Protein AF-A0A0C2F0W9-F1 (afdb_monomer_lite)

Structure (mmCIF, N/CA/C/O backbone):
data_AF-A0A0C2F0W9-F1
#
_entry.id   AF-A0A0C2F0W9-F1
#
loop_
_atom_site.group_PDB
_atom_site.id
_atom_site.type_symbol
_atom_site.label_atom_id
_atom_site.label_alt_id
_atom_site.label_comp_id
_atom_site.label_asym_id
_atom_site.label_entity_id
_atom_site.label_seq_id
_atom_site.pdbx_PDB_ins_code
_atom_site.Cartn_x
_atom_site.Cartn_y
_atom_site.Cartn_z
_atom_site.occupancy
_atom_site.B_iso_or_equiv
_atom_site.auth_seq_id
_atom_site.auth_comp_id
_atom_site.auth_asym_id
_atom_site.auth_atom_id
_atom_site.pdbx_PDB_model_num
ATOM 1 N N . MET A 1 1 ? 6.470 -41.677 75.894 1.00 44.50 1 MET A N 1
ATOM 2 C CA . MET A 1 1 ? 6.035 -40.643 76.858 1.00 44.50 1 MET A CA 1
ATOM 3 C C . MET A 1 1 ? 4.617 -40.231 76.493 1.00 44.50 1 MET A C 1
ATOM 5 O O . MET A 1 1 ? 4.407 -39.836 75.359 1.00 44.50 1 MET A O 1
ATOM 9 N N . ALA A 1 2 ? 3.656 -40.366 77.403 1.00 51.12 2 ALA A N 1
ATOM 10 C CA . ALA A 1 2 ? 2.377 -39.643 77.343 1.00 51.12 2 ALA A CA 1
ATOM 11 C C . ALA A 1 2 ? 2.416 -38.577 78.458 1.00 51.12 2 ALA A C 1
ATOM 13 O O . ALA A 1 2 ? 3.156 -38.807 79.424 1.00 51.12 2 ALA A O 1
ATOM 14 N N . PRO A 1 3 ? 1.678 -37.444 78.378 1.00 52.84 3 PRO A N 1
ATOM 15 C CA . PRO A 1 3 ? 0.259 -37.491 78.775 1.00 52.84 3 PRO A CA 1
ATOM 16 C C . PRO A 1 3 ? -0.714 -36.406 78.206 1.00 52.84 3 PRO A C 1
ATOM 18 O O . PRO A 1 3 ? -0.289 -35.373 77.705 1.00 52.84 3 PRO A O 1
ATOM 21 N N . LYS A 1 4 ? -2.021 -36.658 78.451 1.00 46.69 4 LYS A N 1
ATOM 22 C CA . LYS A 1 4 ? -3.175 -35.751 78.758 1.00 46.69 4 LYS A CA 1
ATOM 23 C C . LYS A 1 4 ? -3.856 -34.937 77.627 1.00 46.69 4 LYS A C 1
ATOM 25 O O . LYS A 1 4 ? -3.213 -34.090 77.030 1.00 46.69 4 LYS A O 1
ATOM 30 N N . VAL A 1 5 ? -5.098 -35.235 77.173 1.00 49.56 5 VAL A N 1
ATOM 31 C CA . VAL A 1 5 ? -6.479 -34.964 77.730 1.00 49.56 5 VAL A CA 1
ATOM 32 C C . VAL A 1 5 ? -6.631 -33.556 78.349 1.00 49.56 5 VAL A C 1
ATOM 34 O O . VAL A 1 5 ? -5.771 -33.178 79.129 1.00 49.56 5 VAL A O 1
ATOM 37 N N . ASP A 1 6 ? -7.582 -32.677 77.981 1.00 41.97 6 ASP A N 1
ATOM 38 C CA . ASP A 1 6 ? -9.053 -32.719 78.173 1.00 41.97 6 ASP A CA 1
ATOM 39 C C . ASP A 1 6 ? -9.772 -31.658 77.289 1.00 41.97 6 ASP A C 1
ATOM 41 O O . ASP A 1 6 ? -9.233 -30.584 77.044 1.00 41.97 6 ASP A O 1
ATOM 45 N N . ARG A 1 7 ? -10.898 -31.956 76.616 1.00 40.62 7 ARG A N 1
ATOM 46 C CA . ARG A 1 7 ? -12.311 -31.759 77.043 1.00 40.62 7 ARG A CA 1
ATOM 47 C C . ARG A 1 7 ? -12.642 -30.382 77.639 1.00 40.62 7 ARG A C 1
ATOM 49 O O . ARG A 1 7 ? -12.316 -30.146 78.785 1.00 40.62 7 ARG A O 1
ATOM 56 N N . PHE A 1 8 ? -13.480 -29.600 76.947 1.00 40.78 8 PHE A N 1
ATOM 57 C CA . PHE A 1 8 ? -14.699 -28.999 77.520 1.00 40.78 8 PHE A CA 1
ATOM 58 C C . PHE A 1 8 ? -15.683 -28.628 76.399 1.00 40.78 8 PHE A C 1
ATOM 60 O O . PHE A 1 8 ? -15.322 -27.990 75.415 1.00 40.78 8 PHE A O 1
ATOM 67 N N . GLY A 1 9 ? -16.929 -29.077 76.543 1.00 34.00 9 GLY A N 1
ATOM 68 C CA . GLY A 1 9 ? -18.063 -28.664 75.720 1.00 34.00 9 GLY A CA 1
ATOM 69 C C . GLY A 1 9 ? -19.087 -27.864 76.528 1.00 34.00 9 GLY A C 1
ATOM 70 O O . GLY A 1 9 ? -18.878 -27.631 77.717 1.00 34.00 9 GLY A O 1
ATOM 71 N N . ARG A 1 10 ? -20.236 -27.609 75.872 1.00 39.38 10 ARG A N 1
ATOM 72 C CA . ARG A 1 10 ? -21.518 -27.045 76.374 1.00 39.38 10 ARG A CA 1
ATOM 73 C C . ARG A 1 10 ? -21.548 -25.511 76.524 1.00 39.38 10 ARG A C 1
ATOM 75 O O . ARG A 1 10 ? -20.561 -24.933 76.932 1.00 39.38 10 ARG A O 1
ATOM 82 N N . THR A 1 11 ? -22.624 -24.753 76.274 1.00 37.91 11 THR A N 1
ATOM 83 C CA . THR A 1 11 ? -23.982 -24.928 75.704 1.00 37.91 11 THR A CA 1
ATOM 84 C C . THR A 1 11 ? -24.623 -23.528 75.586 1.00 37.91 11 THR A C 1
ATOM 86 O O . THR A 1 11 ? -24.396 -22.694 76.450 1.00 37.91 11 THR A O 1
ATOM 89 N N . ARG A 1 12 ? -25.464 -23.337 74.556 1.00 38.31 12 ARG A N 1
ATOM 90 C CA . ARG A 1 12 ? -26.741 -22.576 74.460 1.00 38.31 12 ARG A CA 1
ATOM 91 C C . ARG A 1 12 ? -27.057 -21.367 75.387 1.00 38.31 12 ARG A C 1
ATOM 93 O O . ARG A 1 12 ? -27.186 -21.536 76.590 1.00 38.31 12 ARG A O 1
ATOM 100 N N . ALA A 1 13 ? -27.485 -20.272 74.731 1.00 35.06 13 ALA A N 1
ATOM 101 C CA . ALA A 1 13 ? -28.831 -19.639 74.776 1.00 35.06 13 ALA A CA 1
ATOM 102 C C . ALA A 1 13 ? -28.918 -18.127 75.112 1.00 35.06 13 ALA A C 1
ATOM 104 O O . ALA A 1 13 ? -28.573 -17.691 76.200 1.00 35.06 13 ALA A O 1
ATOM 105 N N . ALA A 1 14 ? -29.537 -17.414 74.157 1.00 38.88 14 ALA A N 1
ATOM 106 C CA . ALA A 1 14 ? -30.534 -16.337 74.260 1.00 38.88 14 ALA A CA 1
ATOM 107 C C . ALA A 1 14 ? -30.249 -15.044 75.055 1.00 38.88 14 ALA A C 1
ATOM 109 O O . ALA A 1 14 ? -30.239 -15.040 76.282 1.00 38.88 14 ALA A O 1
ATOM 110 N N . LYS A 1 15 ? -30.314 -13.902 74.346 1.00 38.09 15 LYS A N 1
ATOM 111 C CA . LYS A 1 15 ? -31.131 -12.756 74.784 1.00 38.09 15 LYS A CA 1
ATOM 112 C C . LYS A 1 15 ? -31.553 -11.880 73.599 1.00 38.09 15 LYS A C 1
ATOM 114 O O . LYS A 1 15 ? -30.717 -11.365 72.867 1.00 38.09 15 LYS A O 1
ATOM 119 N N . ALA A 1 16 ? -32.865 -11.753 73.421 1.00 35.94 16 ALA A N 1
ATOM 120 C CA . ALA A 1 16 ? -33.516 -10.819 72.515 1.00 35.94 16 ALA A CA 1
ATOM 121 C C . ALA A 1 16 ? -33.537 -9.414 73.128 1.00 35.94 16 ALA A C 1
ATOM 123 O O . ALA A 1 16 ? -33.802 -9.305 74.325 1.00 35.94 16 ALA A O 1
ATOM 124 N N . ILE A 1 17 ? -33.361 -8.365 72.316 1.00 40.00 17 ILE A N 1
ATOM 125 C CA . ILE A 1 17 ? -33.949 -7.044 72.576 1.00 40.00 17 ILE A CA 1
ATOM 126 C C . ILE A 1 17 ? -34.478 -6.484 71.254 1.00 40.00 17 ILE A C 1
ATOM 128 O O . ILE A 1 17 ? -33.740 -6.220 70.310 1.00 40.00 17 ILE A O 1
ATOM 132 N N . SER A 1 18 ? -35.800 -6.374 71.236 1.00 36.91 18 SER A N 1
ATOM 133 C CA . SER A 1 18 ? -36.646 -5.680 70.279 1.00 36.91 18 SER A CA 1
ATOM 134 C C . SER A 1 18 ? -36.702 -4.198 70.644 1.00 36.91 18 SER A C 1
ATOM 136 O O . SER A 1 18 ? -36.903 -3.877 71.813 1.00 36.91 18 SER A O 1
ATOM 138 N N . SER A 1 19 ? -36.662 -3.317 69.647 1.00 38.97 19 SER A N 1
ATOM 139 C CA . SER A 1 19 ? -37.308 -2.004 69.741 1.00 38.97 19 SER A CA 1
ATOM 140 C C . SER A 1 19 ? -37.656 -1.492 68.342 1.00 38.97 19 SER A C 1
ATOM 142 O O . SER A 1 19 ? -36.866 -0.815 67.689 1.00 38.97 19 SER A O 1
ATOM 144 N N . ASN A 1 20 ? -38.861 -1.852 67.895 1.00 34.75 20 ASN A N 1
ATOM 145 C CA . ASN A 1 20 ? -39.609 -1.133 66.866 1.00 34.75 20 ASN A CA 1
ATOM 146 C C . ASN A 1 20 ? -39.963 0.265 67.395 1.00 34.75 20 ASN A C 1
ATOM 148 O O . ASN A 1 20 ? -40.586 0.369 68.451 1.00 34.75 20 ASN A O 1
ATOM 152 N N . HIS A 1 21 ? -39.649 1.314 66.636 1.00 37.84 21 HIS A N 1
ATOM 153 C CA . HIS A 1 21 ? -40.266 2.632 66.790 1.00 37.84 21 HIS A CA 1
ATOM 154 C C . HIS A 1 21 ? -40.788 3.090 65.424 1.00 37.84 21 HIS A C 1
ATOM 156 O O . HIS A 1 21 ? -40.020 3.270 64.482 1.00 37.84 21 HIS A O 1
ATOM 162 N N . GLN A 1 22 ? -42.111 3.228 65.326 1.00 39.91 22 GLN A N 1
ATOM 163 C CA . GLN A 1 22 ? -42.804 3.914 64.238 1.00 39.91 22 GLN A CA 1
ATOM 164 C C . GLN A 1 22 ? -43.037 5.389 64.595 1.00 39.91 22 GLN A C 1
ATOM 166 O O . GLN A 1 22 ? -43.364 5.704 65.740 1.00 39.91 22 GLN A O 1
ATOM 171 N N . GLY A 1 23 ? -42.980 6.226 63.554 1.00 30.52 23 GLY A N 1
ATOM 172 C CA . GLY A 1 23 ? -43.551 7.575 63.442 1.00 30.52 23 GLY A CA 1
ATOM 173 C C . GLY A 1 23 ? -42.516 8.701 63.551 1.00 30.52 23 GLY A C 1
ATOM 174 O O . GLY A 1 23 ? -41.629 8.616 64.385 1.00 30.52 23 GLY A O 1
ATOM 175 N N . ILE A 1 24 ? -42.537 9.793 62.783 1.00 35.97 24 ILE A N 1
ATOM 176 C CA . ILE A 1 24 ? -43.450 10.361 61.776 1.00 35.97 24 ILE A CA 1
ATOM 177 C C . ILE A 1 24 ? -42.669 11.520 61.088 1.00 35.97 24 ILE A C 1
ATOM 179 O O . ILE A 1 24 ? -41.771 12.091 61.700 1.00 35.97 24 ILE A O 1
ATOM 183 N N . SER A 1 25 ? -43.084 11.856 59.858 1.00 40.69 25 SER A N 1
ATOM 184 C CA . SER A 1 25 ? -42.967 13.135 59.113 1.00 40.69 25 SER A CA 1
ATOM 185 C C . SER A 1 25 ? -41.632 13.647 58.547 1.00 40.69 25 SER A C 1
ATOM 187 O O . SER A 1 25 ? -40.645 13.815 59.251 1.00 40.69 25 SER A O 1
ATOM 189 N N . ASP A 1 26 ? -41.771 14.065 57.282 1.00 35.50 26 ASP A N 1
ATOM 190 C CA . ASP A 1 26 ? -41.067 15.127 56.559 1.00 35.50 26 ASP A CA 1
ATOM 191 C C . ASP A 1 26 ? -39.659 14.857 56.022 1.00 35.50 26 ASP A C 1
ATOM 193 O O . ASP A 1 26 ? -38.652 14.939 56.716 1.00 35.50 26 ASP A O 1
ATOM 197 N N . LEU A 1 27 ? -39.594 14.631 54.704 1.00 36.41 27 LEU A N 1
ATOM 198 C CA . LEU A 1 27 ? -39.230 15.657 53.712 1.00 36.41 27 LEU A CA 1
ATOM 199 C C . LEU A 1 27 ? -39.187 14.997 52.321 1.00 36.41 27 LEU A C 1
ATOM 201 O O . LEU A 1 27 ? -38.518 13.984 52.124 1.00 36.41 27 LEU A O 1
ATOM 205 N N . ALA A 1 28 ? -39.886 15.568 51.338 1.00 39.84 28 ALA A N 1
ATOM 206 C CA . ALA A 1 28 ? -39.605 15.259 49.935 1.00 39.84 28 ALA A CA 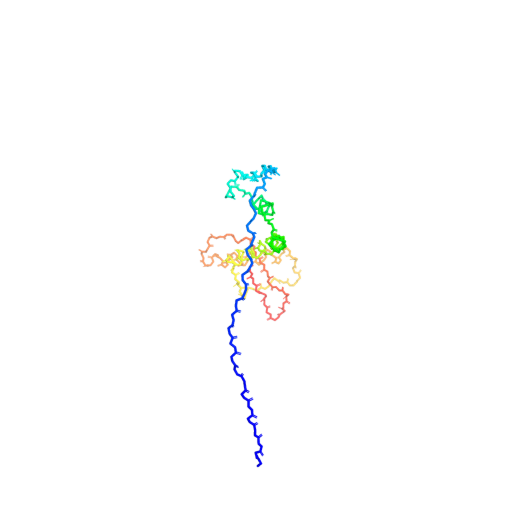1
ATOM 207 C C . ALA A 1 28 ? -38.160 15.686 49.603 1.00 39.84 28 ALA A C 1
ATOM 209 O O . ALA A 1 28 ? -37.654 16.653 50.178 1.00 39.84 28 ALA A O 1
ATOM 210 N N . PRO A 1 29 ? -37.514 15.036 48.627 1.00 40.88 29 PRO A N 1
ATOM 211 C CA . PRO A 1 29 ? -37.508 15.708 47.336 1.00 40.88 29 PRO A CA 1
ATOM 212 C C . PRO A 1 29 ? -37.735 14.771 46.150 1.00 40.88 29 PRO A C 1
ATOM 214 O O . PRO A 1 29 ? -37.256 13.642 46.078 1.00 40.88 29 PRO A O 1
ATOM 217 N N . ILE A 1 30 ? -38.431 15.341 45.174 1.00 50.53 30 ILE A N 1
ATOM 218 C CA . ILE A 1 30 ? -38.372 15.000 43.760 1.00 50.53 30 ILE A CA 1
ATOM 219 C C . ILE A 1 30 ? -36.910 14.766 43.361 1.00 50.53 30 ILE A C 1
ATOM 221 O O . ILE A 1 30 ? -36.113 15.700 43.354 1.00 50.53 30 ILE A O 1
ATOM 225 N N . GLN A 1 31 ? -36.583 13.537 42.976 1.00 44.84 31 GLN A N 1
ATOM 226 C CA . GLN A 1 31 ? -35.565 13.264 41.968 1.00 44.84 31 GLN A CA 1
ATOM 227 C C . GLN A 1 31 ? -36.137 12.216 41.014 1.00 44.84 31 GLN A C 1
ATOM 229 O O . GLN A 1 31 ? -35.679 11.078 40.942 1.00 44.84 31 GLN A O 1
ATOM 234 N N . GLU A 1 32 ? -37.131 12.636 40.227 1.00 41.31 32 GLU A N 1
ATOM 235 C CA . GLU A 1 32 ? -37.144 12.233 38.822 1.00 41.31 32 GLU A CA 1
ATOM 236 C C . GLU A 1 32 ? -35.848 12.780 38.219 1.00 41.31 32 GLU A C 1
ATOM 238 O O . GLU A 1 32 ? -35.775 13.893 37.701 1.00 41.31 32 GLU A O 1
ATOM 243 N N . ALA A 1 33 ? -34.769 12.021 38.411 1.00 43.56 33 ALA A N 1
ATOM 244 C CA . ALA A 1 33 ? -33.540 12.229 37.687 1.00 43.56 33 ALA A CA 1
ATOM 245 C C . ALA A 1 33 ? -33.903 12.065 36.215 1.00 43.56 33 ALA A C 1
ATOM 247 O O . ALA A 1 33 ? -34.317 10.989 35.785 1.00 43.56 33 ALA A O 1
ATOM 248 N N . ILE A 1 34 ? -33.821 13.192 35.518 1.00 49.69 34 ILE A N 1
ATOM 249 C CA . ILE A 1 34 ? -33.972 13.403 34.086 1.00 49.69 34 ILE A CA 1
ATOM 250 C C . ILE A 1 34 ? -33.544 12.136 33.341 1.00 49.69 34 ILE A C 1
ATOM 252 O O . ILE A 1 34 ? -32.362 11.899 33.100 1.00 49.69 34 ILE A O 1
ATOM 256 N N . THR A 1 35 ? -34.518 11.307 32.971 1.00 50.72 35 THR A N 1
ATOM 257 C CA . THR A 1 35 ? -34.324 10.384 31.863 1.00 50.72 35 THR A CA 1
ATOM 258 C C . THR A 1 35 ? -34.378 11.284 30.648 1.00 50.72 35 THR A C 1
ATOM 260 O O . THR A 1 35 ? -35.449 11.668 30.181 1.00 50.72 35 THR A O 1
ATOM 263 N N . SER A 1 36 ? -33.214 11.755 30.193 1.00 58.66 36 SER A N 1
ATOM 264 C CA . SER A 1 36 ? -33.173 12.401 28.893 1.00 58.66 36 SER A CA 1
ATOM 265 C C . SER A 1 36 ? -33.742 11.365 27.923 1.00 58.66 36 SER A C 1
ATOM 267 O O . SER A 1 36 ? -33.248 10.242 27.823 1.00 58.66 36 SER A O 1
ATOM 269 N N . ASN A 1 37 ? -34.879 11.697 27.311 1.00 58.38 37 ASN A N 1
ATOM 270 C CA . ASN A 1 37 ? -35.644 10.847 26.397 1.00 58.38 37 ASN A CA 1
ATOM 271 C C . ASN A 1 37 ? -34.908 10.721 25.047 1.00 58.38 37 ASN A C 1
ATOM 273 O O . ASN A 1 37 ? -35.482 10.843 23.966 1.00 58.38 37 ASN A O 1
ATOM 277 N N . THR A 1 38 ? -33.588 10.590 25.128 1.00 66.25 38 THR A N 1
ATOM 278 C CA . THR A 1 38 ? -32.648 10.621 24.030 1.00 66.25 38 THR A CA 1
ATOM 279 C C . THR A 1 38 ? -32.316 9.180 23.733 1.00 66.25 38 THR A C 1
ATOM 281 O O . THR A 1 38 ? -31.606 8.526 24.489 1.00 66.25 38 THR A O 1
ATOM 284 N N . ASP A 1 39 ? -32.890 8.675 22.649 1.00 80.31 39 ASP A N 1
ATOM 285 C CA . ASP A 1 39 ? -32.588 7.349 22.133 1.00 80.31 39 ASP A CA 1
ATOM 286 C C . ASP A 1 39 ? -31.066 7.226 21.913 1.00 80.31 39 ASP A C 1
ATOM 288 O O . ASP A 1 39 ? -30.526 7.892 21.018 1.00 80.31 39 ASP A O 1
ATOM 292 N N . PRO A 1 40 ? -30.355 6.410 22.714 1.00 72.06 40 PRO A N 1
ATOM 293 C CA . PRO A 1 40 ? -28.897 6.358 22.693 1.00 72.06 40 PRO A CA 1
ATOM 294 C C . PRO A 1 40 ? -28.356 5.844 21.353 1.00 72.06 40 PRO A C 1
ATOM 296 O O . PRO A 1 40 ? -27.202 6.099 21.022 1.00 72.06 40 PRO A O 1
ATOM 299 N N . SER A 1 41 ? -29.192 5.180 20.544 1.00 78.50 41 SER A N 1
ATOM 300 C CA . SER A 1 41 ? -28.823 4.706 19.206 1.00 78.50 41 SER A CA 1
ATOM 301 C C . SER A 1 41 ? -28.687 5.824 18.163 1.00 78.50 41 SER A C 1
ATOM 303 O O . SER A 1 41 ? -28.075 5.614 17.117 1.00 78.50 41 SER A O 1
ATOM 305 N N . LYS A 1 42 ? -29.231 7.018 18.436 1.00 84.94 42 LYS A N 1
ATOM 306 C CA . LYS A 1 42 ? -29.209 8.174 17.522 1.00 84.94 42 LYS A CA 1
ATOM 307 C C . LYS A 1 42 ? -28.111 9.187 17.846 1.00 84.94 42 LYS A C 1
ATOM 309 O O . LYS A 1 42 ? -27.930 10.148 17.098 1.00 84.94 42 LYS A O 1
ATOM 314 N N . LEU A 1 43 ? -27.402 9.004 18.958 1.00 79.44 43 LEU A N 1
ATOM 315 C CA . LEU A 1 43 ? -26.319 9.888 19.371 1.00 79.44 43 LEU A CA 1
ATOM 316 C C . LEU A 1 43 ? -25.056 9.622 18.542 1.00 79.44 43 LEU A C 1
ATOM 318 O O . LEU A 1 43 ? -24.755 8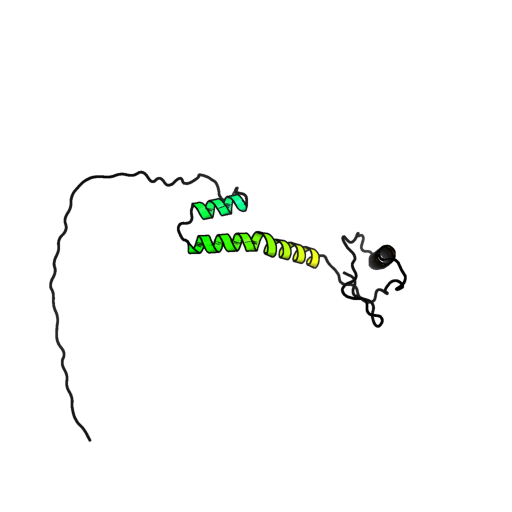.487 18.174 1.00 79.44 43 LEU A O 1
ATOM 322 N N . SER A 1 44 ? -24.283 10.675 18.271 1.00 79.62 44 SER A N 1
ATOM 323 C CA . SER A 1 44 ? -22.917 10.513 17.763 1.00 79.62 44 SER A CA 1
ATOM 324 C C . SER A 1 44 ? -22.058 9.760 18.787 1.00 79.62 44 SER A C 1
ATOM 326 O O . SER A 1 44 ? -22.388 9.728 19.969 1.00 79.62 44 SER A O 1
ATOM 328 N N . VAL A 1 45 ? -20.909 9.214 18.372 1.00 78.75 45 VAL A N 1
ATOM 329 C CA . VAL A 1 45 ? -19.977 8.531 19.295 1.00 78.75 45 VAL A CA 1
ATOM 330 C C . VAL A 1 45 ? -19.605 9.424 20.489 1.00 78.75 45 VAL A C 1
ATOM 332 O O . VAL A 1 45 ? -19.578 8.955 21.622 1.00 78.75 45 VAL A O 1
ATOM 335 N N . SER A 1 46 ? -19.386 10.723 20.257 1.00 75.62 46 SER A N 1
ATOM 336 C CA . SER A 1 46 ? -19.119 11.704 21.318 1.00 75.62 46 SER A CA 1
ATOM 337 C C . SER A 1 46 ? -20.344 11.999 22.185 1.00 75.62 46 SER A C 1
ATOM 339 O O . SER A 1 46 ? -20.218 12.110 23.401 1.00 75.62 46 SER A O 1
ATOM 341 N N . GLY A 1 47 ? -21.530 12.093 21.579 1.00 78.7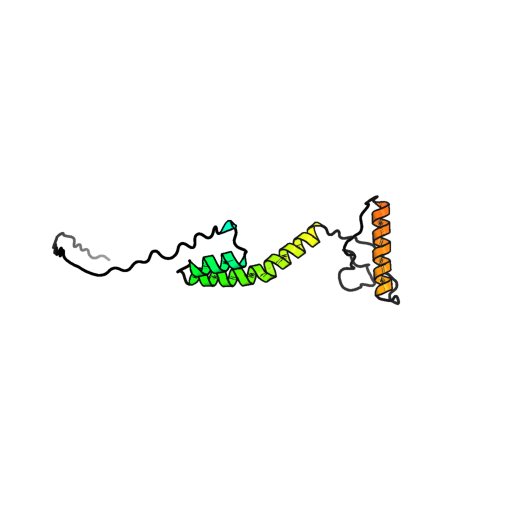5 47 GLY A N 1
ATOM 342 C CA . GLY A 1 47 ? -22.784 12.288 22.302 1.00 78.75 47 GLY A CA 1
ATOM 343 C C . GLY A 1 47 ? -23.120 11.102 23.204 1.00 78.75 47 GLY A C 1
ATOM 344 O O . GLY A 1 47 ? -23.523 11.300 24.343 1.00 78.75 47 GLY A O 1
ATOM 345 N N . LEU A 1 48 ? -22.883 9.877 22.728 1.00 85.19 48 LEU A N 1
ATOM 346 C CA . LEU A 1 48 ? -23.064 8.656 23.507 1.00 85.19 48 LEU A CA 1
ATOM 347 C C . LEU A 1 48 ? -22.043 8.569 24.647 1.00 85.19 48 LEU A C 1
ATOM 349 O O . LEU A 1 48 ? -22.412 8.197 25.754 1.00 85.19 48 LEU A O 1
ATOM 353 N N . LEU A 1 49 ? -20.783 8.953 24.410 1.00 83.19 49 LEU A N 1
ATOM 354 C CA . LEU A 1 49 ? -19.756 8.984 25.453 1.00 83.19 49 LEU A CA 1
ATOM 355 C C . LEU A 1 49 ? -20.130 9.955 26.584 1.00 83.19 49 LEU A C 1
ATOM 357 O O . LEU A 1 49 ? -20.106 9.566 27.748 1.00 83.19 49 LEU A O 1
ATOM 361 N N . ASN A 1 50 ? -20.530 11.183 26.242 1.00 82.88 50 ASN A N 1
ATOM 362 C CA . ASN A 1 50 ? -20.954 12.184 27.226 1.00 82.88 50 ASN A CA 1
ATOM 363 C C . ASN A 1 50 ? -22.209 11.737 27.977 1.00 82.88 50 ASN A C 1
ATOM 365 O O . ASN A 1 50 ? -22.255 11.841 29.196 1.00 82.88 50 ASN A O 1
ATOM 369 N N . TYR A 1 51 ? -23.183 11.162 27.270 1.00 86.50 51 TYR A N 1
ATOM 370 C CA . TYR A 1 51 ? -24.384 10.613 27.893 1.00 86.50 51 TYR A CA 1
ATOM 371 C C . TYR A 1 51 ? -24.055 9.508 28.908 1.00 86.50 51 TYR A C 1
ATOM 373 O O . TYR A 1 51 ? -24.562 9.518 30.027 1.00 86.50 51 TYR A O 1
ATOM 381 N N . VAL A 1 52 ? -23.176 8.564 28.552 1.00 85.81 52 VAL A N 1
ATOM 382 C CA . VAL A 1 52 ? -22.773 7.489 29.469 1.00 85.81 52 VAL A CA 1
ATOM 383 C C . VAL A 1 52 ? -21.984 8.048 30.658 1.00 85.81 52 VAL A C 1
ATOM 385 O O . VAL A 1 52 ? -22.200 7.583 31.772 1.00 85.81 52 VAL A O 1
ATOM 388 N N . LEU A 1 53 ? -21.124 9.053 30.460 1.00 85.12 53 LEU A N 1
ATOM 389 C CA . LEU A 1 53 ? -20.406 9.726 31.551 1.00 85.12 53 LEU A CA 1
ATOM 390 C C . LEU A 1 53 ? -21.357 10.454 32.512 1.00 85.12 53 LEU A C 1
ATOM 392 O O . LEU A 1 53 ? -21.185 10.345 33.719 1.00 85.12 53 LEU A O 1
ATOM 396 N N . GLU A 1 54 ? -22.380 11.139 31.997 1.00 85.44 54 GLU A N 1
ATOM 397 C CA . GLU A 1 54 ? -23.379 11.855 32.805 1.00 85.44 54 GLU A CA 1
ATOM 398 C C . GLU A 1 54 ? -24.279 10.915 33.620 1.00 85.44 54 GLU A C 1
ATOM 400 O O . GLU A 1 54 ? -24.674 11.237 34.742 1.00 85.44 54 GLU A O 1
ATOM 405 N N . VAL A 1 55 ? -24.619 9.747 33.066 1.00 86.12 55 VAL A N 1
ATOM 406 C CA . VAL A 1 55 ? -25.469 8.750 33.741 1.00 86.12 55 VAL A CA 1
ATOM 407 C C . VAL A 1 55 ? -24.664 7.882 34.716 1.00 86.12 55 VAL A C 1
ATOM 409 O O . VAL A 1 55 ? -25.219 7.328 35.673 1.00 86.12 55 VAL A O 1
ATOM 412 N N . ASN A 1 56 ? -23.359 7.742 34.492 1.00 85.12 56 ASN A N 1
ATOM 413 C CA . ASN A 1 56 ? -22.504 6.881 35.290 1.00 85.12 56 ASN A CA 1
ATOM 414 C C . ASN A 1 56 ? -22.191 7.488 36.670 1.00 85.12 56 ASN A C 1
ATOM 416 O O . ASN A 1 56 ? -21.808 8.643 36.796 1.00 85.12 56 ASN A O 1
ATOM 420 N N . LYS A 1 57 ? -22.313 6.670 37.722 1.00 90.00 57 LYS A N 1
ATOM 421 C CA . LYS A 1 57 ? -22.010 7.051 39.116 1.00 90.00 57 LYS A CA 1
ATOM 422 C C . LYS A 1 57 ? -20.738 6.391 39.657 1.00 90.00 57 LYS A C 1
ATOM 424 O O . LYS A 1 57 ? -20.324 6.706 40.769 1.00 90.00 57 LYS A O 1
ATOM 429 N N . ASP A 1 58 ? -20.154 5.446 38.916 1.00 92.00 58 ASP A N 1
ATOM 430 C CA . ASP A 1 58 ? -18.965 4.706 39.343 1.00 92.00 58 ASP A CA 1
ATOM 431 C C . ASP A 1 58 ? -17.685 5.372 38.796 1.00 92.00 58 ASP A C 1
ATOM 433 O O . ASP A 1 58 ? -17.474 5.370 37.577 1.00 92.00 58 ASP A O 1
ATOM 437 N N . PRO A 1 59 ? -16.794 5.894 39.660 1.00 88.06 59 PRO A N 1
ATOM 438 C CA . PRO A 1 59 ? -15.562 6.553 39.224 1.00 88.06 59 PRO A CA 1
ATOM 439 C C . PRO A 1 59 ? -14.601 5.620 38.464 1.00 88.06 59 PRO A C 1
ATOM 441 O O . PRO A 1 59 ? -13.804 6.085 37.648 1.00 88.06 59 PRO A O 1
ATOM 444 N N . ASN A 1 60 ? -14.671 4.299 38.672 1.00 89.88 60 ASN A N 1
ATOM 445 C CA . ASN A 1 60 ? -13.847 3.347 37.921 1.00 89.88 60 ASN A CA 1
ATOM 446 C C . ASN A 1 60 ? -14.320 3.223 36.470 1.00 89.88 60 ASN A C 1
ATOM 448 O O . ASN A 1 60 ? -13.504 3.148 35.551 1.00 89.88 60 ASN A O 1
ATOM 452 N N . VAL A 1 61 ? -15.639 3.218 36.259 1.00 87.56 61 VAL A N 1
ATOM 453 C CA . VAL A 1 61 ? -16.244 3.157 34.922 1.00 87.56 61 VAL A CA 1
ATOM 454 C C . VAL A 1 61 ? -15.979 4.456 34.164 1.00 87.56 61 VAL A C 1
ATOM 456 O O . VAL A 1 61 ? -15.628 4.406 32.989 1.00 87.56 61 VAL A O 1
ATOM 459 N N . GLU A 1 62 ? -16.042 5.603 34.840 1.00 87.69 62 GLU A N 1
ATOM 460 C CA . GLU A 1 62 ? -15.677 6.904 34.268 1.00 87.69 62 GLU A CA 1
ATOM 461 C C . GLU A 1 62 ? -14.219 6.911 33.787 1.00 87.69 62 GLU A C 1
ATOM 463 O O . GLU A 1 62 ? -13.944 7.226 32.628 1.00 87.69 62 GLU A O 1
ATOM 468 N N . SER A 1 63 ? -13.290 6.463 34.636 1.00 89.25 63 SER A N 1
ATOM 469 C CA . SER A 1 63 ? -11.873 6.352 34.279 1.00 89.25 63 SER A CA 1
ATOM 470 C C . SER A 1 63 ? -11.641 5.420 33.082 1.00 89.25 63 SER A C 1
ATOM 472 O O . SER A 1 63 ? -10.904 5.764 32.154 1.00 89.25 63 SER A O 1
ATOM 474 N N . LEU A 1 64 ? -12.305 4.259 33.053 1.00 87.38 64 LEU A N 1
ATOM 475 C CA . LEU A 1 64 ? -12.225 3.314 31.936 1.00 87.38 64 LEU A CA 1
ATOM 476 C C . LEU A 1 64 ? -12.776 3.902 30.632 1.00 87.38 64 LEU A C 1
ATOM 478 O O . LEU A 1 64 ? -12.176 3.691 29.579 1.00 87.38 64 LEU A O 1
ATOM 482 N N . LEU A 1 65 ? -13.880 4.651 30.685 1.00 86.31 65 LEU A N 1
ATOM 483 C CA . LEU A 1 65 ? -14.492 5.291 29.518 1.00 86.31 65 LEU A CA 1
ATOM 484 C C . LEU A 1 65 ? -13.631 6.422 28.956 1.00 86.31 65 LEU A C 1
ATOM 486 O O . LEU A 1 65 ? -13.498 6.531 27.737 1.00 86.31 65 LEU A O 1
ATOM 490 N N . LEU A 1 66 ? -12.998 7.219 29.820 1.00 83.69 66 LEU A N 1
ATOM 491 C CA . LEU A 1 66 ? -12.040 8.239 29.397 1.00 83.69 66 LEU A CA 1
ATOM 492 C C . LEU A 1 66 ? -10.836 7.595 28.697 1.00 83.69 66 LEU A C 1
ATOM 494 O O . LEU A 1 66 ? -10.540 7.952 27.556 1.00 83.69 66 LEU A O 1
ATOM 498 N N . MET A 1 67 ? -10.229 6.562 29.293 1.00 84.25 67 MET A N 1
ATOM 499 C CA . MET A 1 67 ? -9.141 5.804 28.654 1.00 84.25 67 MET A CA 1
ATOM 500 C C . MET A 1 67 ? -9.575 5.156 27.332 1.00 84.25 67 MET A C 1
ATOM 502 O O . MET A 1 67 ? -8.807 5.105 26.370 1.00 84.25 67 MET A O 1
ATOM 506 N N . LEU A 1 68 ? -10.808 4.651 27.261 1.00 82.19 68 LEU A N 1
ATOM 507 C CA . LEU A 1 68 ? -11.366 4.073 26.044 1.00 82.19 68 LEU A CA 1
ATOM 508 C C . LEU A 1 68 ? -11.547 5.137 24.954 1.00 82.19 68 LEU A C 1
ATOM 510 O O . LEU A 1 68 ? -11.216 4.876 23.801 1.00 82.19 68 LEU A O 1
ATOM 514 N N . SER A 1 69 ? -12.015 6.337 25.304 1.00 80.81 69 SER A N 1
ATOM 515 C CA . SER A 1 69 ? -12.163 7.452 24.362 1.00 80.81 69 SER A CA 1
ATOM 516 C C . SER A 1 69 ? -10.818 7.864 23.749 1.00 80.81 69 SER A C 1
ATOM 518 O O . SER A 1 69 ? -10.710 8.079 22.537 1.00 80.81 69 SER A O 1
ATOM 520 N N . GLU A 1 70 ? -9.757 7.868 24.557 1.00 80.00 70 GLU A N 1
ATOM 521 C CA . GLU A 1 70 ? -8.396 8.161 24.111 1.00 80.00 70 GLU A CA 1
ATOM 522 C C . GLU A 1 70 ? -7.845 7.052 23.204 1.00 80.00 70 GLU A C 1
ATOM 524 O O . GLU A 1 70 ? -7.272 7.338 22.152 1.00 80.00 70 GLU A O 1
ATOM 529 N N . LYS A 1 71 ? -8.082 5.780 23.549 1.00 74.81 71 LYS A N 1
ATOM 530 C CA . LYS A 1 71 ? -7.628 4.630 22.748 1.00 74.81 71 LYS A CA 1
ATOM 531 C C . LYS A 1 71 ? -8.382 4.470 21.429 1.00 74.81 71 LYS A C 1
ATOM 533 O O . LYS A 1 71 ? -7.773 4.193 20.393 1.00 74.81 71 LYS A O 1
ATOM 538 N N . ILE A 1 72 ? -9.703 4.652 21.443 1.00 72.06 72 ILE A N 1
ATOM 539 C CA . ILE A 1 72 ? -10.541 4.535 20.243 1.00 72.06 72 ILE A CA 1
ATOM 540 C C . ILE A 1 72 ? -10.218 5.657 19.254 1.00 72.06 72 ILE A C 1
ATOM 542 O O . ILE A 1 72 ? -10.144 5.408 18.050 1.00 72.06 72 ILE A O 1
ATOM 546 N N . SER A 1 73 ? -9.994 6.879 19.747 1.00 68.31 73 SER A N 1
ATOM 547 C CA . SER A 1 73 ? -9.852 8.055 18.883 1.00 68.31 73 SER A CA 1
ATOM 548 C C . SER A 1 73 ? -8.585 8.068 18.023 1.00 68.31 73 SER A C 1
ATOM 550 O O . SER A 1 73 ? -8.557 8.789 17.026 1.00 68.31 73 SER A O 1
ATOM 552 N N . ARG A 1 74 ? -7.548 7.278 18.344 1.00 68.44 74 ARG A N 1
ATOM 553 C CA . ARG A 1 74 ? -6.297 7.269 17.560 1.00 68.44 74 ARG A CA 1
ATOM 554 C C . ARG A 1 74 ? -5.850 5.885 17.122 1.00 68.44 74 ARG A C 1
ATOM 556 O O . ARG A 1 74 ? -5.633 5.673 15.934 1.00 68.44 74 ARG A O 1
ATOM 563 N N . GLU A 1 75 ? -5.726 4.941 18.047 1.00 74.50 75 GLU A N 1
ATOM 564 C CA . GLU A 1 75 ? -5.131 3.636 17.740 1.00 74.50 75 GLU A CA 1
ATOM 565 C C . GLU A 1 75 ? -6.121 2.718 17.032 1.00 74.50 75 GLU A C 1
ATOM 567 O O . GLU A 1 75 ? -5.775 2.110 16.022 1.00 74.50 75 GLU A O 1
ATOM 572 N N . ALA A 1 76 ? -7.368 2.647 17.507 1.00 75.00 76 ALA A N 1
ATOM 573 C CA . ALA A 1 76 ? -8.375 1.791 16.881 1.00 75.00 76 ALA A CA 1
ATOM 574 C C . ALA A 1 76 ? -8.671 2.227 15.438 1.00 75.00 76 ALA A C 1
ATOM 576 O O . ALA A 1 76 ? -8.716 1.391 14.537 1.00 75.00 76 ALA A O 1
ATOM 577 N N . PHE A 1 77 ? -8.804 3.537 15.205 1.00 75.44 77 PHE A N 1
ATOM 578 C CA . PHE A 1 77 ? -9.030 4.077 13.866 1.00 75.44 77 PHE A CA 1
ATOM 579 C C . PHE A 1 77 ? -7.818 3.887 12.941 1.00 75.44 77 PHE A C 1
ATOM 581 O O . PHE A 1 77 ? -7.982 3.439 11.807 1.00 75.44 77 PHE A O 1
ATOM 588 N N . ALA A 1 78 ? -6.600 4.166 13.421 1.00 78.94 78 ALA A N 1
ATOM 589 C CA . ALA A 1 78 ? -5.387 3.948 12.634 1.00 78.94 78 ALA A CA 1
ATOM 590 C C . ALA A 1 78 ? -5.192 2.466 12.279 1.00 78.94 78 ALA A C 1
ATOM 592 O O . ALA A 1 78 ? -4.890 2.146 11.131 1.00 78.94 78 ALA A O 1
ATOM 593 N N . ASN A 1 79 ? -5.426 1.557 13.230 1.00 82.38 79 ASN A N 1
ATOM 594 C CA . ASN A 1 79 ? -5.337 0.115 13.004 1.00 82.38 79 ASN A CA 1
ATOM 595 C C . ASN A 1 79 ? -6.397 -0.373 12.018 1.00 82.38 79 ASN A C 1
ATOM 597 O O . ASN A 1 79 ? -6.081 -1.177 11.144 1.00 82.38 79 ASN A O 1
ATOM 601 N N . TYR A 1 80 ? -7.632 0.126 12.124 1.00 84.31 80 TYR A N 1
ATOM 602 C CA . TYR A 1 80 ? -8.682 -0.163 11.153 1.00 84.31 80 TYR A CA 1
ATOM 603 C C . TYR A 1 80 ? -8.255 0.273 9.746 1.00 84.31 80 TYR A C 1
ATOM 605 O O . TYR A 1 80 ? -8.272 -0.539 8.823 1.00 84.31 80 TYR A O 1
ATOM 613 N N . LEU A 1 81 ? -7.777 1.511 9.593 1.00 85.38 81 LEU A N 1
ATOM 614 C CA . LEU A 1 81 ? -7.325 2.032 8.305 1.00 85.38 81 LEU A CA 1
ATOM 615 C C . LEU A 1 81 ? -6.143 1.231 7.738 1.00 85.38 81 LEU A C 1
ATOM 617 O O . LEU A 1 81 ? -6.160 0.855 6.570 1.00 85.38 81 LEU A O 1
ATOM 621 N N . GLU A 1 82 ? -5.138 0.915 8.556 1.00 88.50 82 GLU A N 1
ATOM 622 C CA . GLU A 1 82 ? -4.005 0.074 8.151 1.00 88.50 82 GLU A CA 1
ATOM 623 C C . GLU A 1 82 ? -4.436 -1.348 7.778 1.00 88.50 82 GLU A C 1
ATOM 625 O O . GLU A 1 82 ? -3.907 -1.920 6.821 1.00 88.50 82 GLU A O 1
ATOM 630 N N . SER A 1 83 ? -5.396 -1.927 8.506 1.00 87.88 83 SER A N 1
ATOM 631 C CA . SER A 1 83 ? -5.943 -3.251 8.198 1.00 87.88 83 SER A CA 1
ATOM 632 C C . SER A 1 83 ? -6.680 -3.253 6.862 1.00 87.88 83 SER A C 1
ATOM 634 O O . SER A 1 83 ? -6.491 -4.173 6.068 1.00 87.88 83 SER A O 1
ATOM 636 N N . GLU A 1 84 ? -7.415 -2.182 6.568 1.00 90.44 84 GLU A N 1
ATOM 637 C CA . GLU A 1 84 ? -8.177 -2.030 5.334 1.00 90.44 84 GLU A CA 1
ATOM 638 C C . GLU A 1 84 ? -7.289 -1.685 4.130 1.00 90.44 84 GLU A C 1
ATOM 640 O O . GLU A 1 84 ? -7.519 -2.141 3.014 1.00 90.44 84 GLU A O 1
ATOM 645 N N . ILE A 1 85 ? -6.209 -0.929 4.334 1.00 90.56 85 ILE A N 1
ATOM 646 C CA . ILE A 1 85 ? -5.185 -0.744 3.298 1.00 90.56 85 ILE A CA 1
ATOM 647 C C . ILE A 1 85 ? -4.485 -2.080 3.032 1.00 90.56 85 ILE A C 1
ATOM 649 O O . ILE A 1 85 ? -4.246 -2.447 1.881 1.00 90.56 85 ILE A O 1
ATOM 653 N N . ARG A 1 86 ? -4.142 -2.826 4.088 1.00 92.00 86 ARG A N 1
ATOM 654 C CA . ARG A 1 86 ? -3.425 -4.101 3.984 1.00 92.00 86 ARG A CA 1
ATOM 655 C C . ARG A 1 86 ? -4.264 -5.201 3.339 1.00 92.00 86 ARG A C 1
ATOM 657 O O . ARG A 1 86 ? -3.689 -5.963 2.570 1.00 92.00 86 ARG A O 1
ATOM 664 N N . SER A 1 87 ? -5.568 -5.268 3.606 1.00 93.88 87 SER A N 1
ATOM 665 C CA . SER A 1 87 ? -6.480 -6.257 3.007 1.00 93.88 87 SER A CA 1
ATOM 666 C C . SER A 1 87 ? -6.537 -6.146 1.479 1.00 93.88 87 SER A C 1
ATOM 668 O O . SER A 1 87 ? -6.708 -7.153 0.796 1.00 93.88 87 SER A O 1
ATOM 670 N N . ARG A 1 88 ? -6.322 -4.936 0.942 1.00 93.19 88 ARG A N 1
ATOM 671 C CA . ARG A 1 88 ? -6.304 -4.628 -0.497 1.00 93.19 88 ARG A CA 1
ATOM 672 C C . ARG A 1 88 ? -4.898 -4.447 -1.084 1.00 93.19 88 ARG A C 1
ATOM 674 O O . ARG A 1 88 ? -4.767 -4.074 -2.246 1.00 93.19 88 ARG A O 1
ATOM 681 N N . SER A 1 89 ? -3.846 -4.685 -0.300 1.00 95.00 89 SER A N 1
ATOM 682 C CA . SER A 1 89 ? -2.456 -4.568 -0.756 1.00 95.00 89 SER A CA 1
ATOM 683 C C . SER A 1 89 ? -1.913 -5.911 -1.233 1.00 95.00 89 SER A C 1
ATOM 685 O O . SER A 1 89 ? -2.117 -6.935 -0.585 1.00 95.00 89 SER A O 1
ATOM 687 N N . ILE A 1 90 ? -1.118 -5.893 -2.298 1.00 94.56 90 ILE A N 1
ATOM 688 C CA . ILE A 1 90 ? -0.336 -7.048 -2.752 1.00 94.56 90 ILE A CA 1
ATOM 689 C C . ILE A 1 90 ? 1.150 -6.736 -2.623 1.00 94.56 90 ILE A C 1
ATOM 691 O O . ILE A 1 90 ? 1.548 -5.581 -2.689 1.00 94.56 90 ILE A O 1
ATOM 695 N N . VAL A 1 91 ? 1.984 -7.757 -2.423 1.00 96.44 91 VAL A N 1
ATOM 696 C CA . VAL A 1 91 ? 3.440 -7.581 -2.385 1.00 96.44 91 VAL A CA 1
ATOM 697 C C . VAL A 1 91 ? 4.058 -8.304 -3.569 1.00 96.44 91 VAL A C 1
ATOM 699 O O . VAL A 1 91 ? 3.930 -9.520 -3.694 1.00 96.44 91 VAL A O 1
ATOM 702 N N . VAL A 1 92 ? 4.755 -7.557 -4.421 1.00 95.75 92 VAL A N 1
ATOM 703 C CA . VAL A 1 92 ? 5.446 -8.076 -5.602 1.00 95.75 92 VAL A CA 1
ATOM 704 C C . VAL A 1 92 ? 6.950 -8.071 -5.360 1.00 95.75 92 VAL A C 1
ATOM 706 O O . VAL A 1 92 ? 7.519 -7.129 -4.804 1.00 95.75 92 VAL A O 1
ATOM 709 N N . THR A 1 93 ? 7.618 -9.146 -5.772 1.00 95.06 93 THR A N 1
ATOM 710 C CA . THR A 1 93 ? 9.068 -9.316 -5.615 1.00 95.06 93 THR A CA 1
ATOM 711 C C . THR A 1 93 ? 9.731 -9.452 -6.981 1.00 95.06 93 THR A C 1
ATOM 713 O O . THR A 1 93 ? 9.075 -9.833 -7.945 1.00 95.06 93 THR A O 1
ATOM 716 N N . GLY A 1 94 ? 11.025 -9.138 -7.073 1.00 94.25 94 GLY A N 1
ATOM 717 C CA . GLY A 1 94 ? 11.793 -9.340 -8.308 1.00 94.25 94 GLY A CA 1
ATOM 718 C C . GLY A 1 94 ? 11.634 -8.243 -9.365 1.00 94.25 94 GLY A C 1
ATOM 719 O O . GLY A 1 94 ? 12.197 -8.365 -10.444 1.00 94.25 94 GLY A O 1
ATOM 720 N N . ILE A 1 95 ? 10.925 -7.149 -9.068 1.00 96.19 95 ILE A N 1
ATOM 721 C CA . ILE A 1 95 ? 10.913 -5.973 -9.946 1.00 96.19 95 ILE A CA 1
ATOM 722 C C . ILE A 1 95 ? 12.265 -5.267 -9.814 1.00 96.19 95 ILE A C 1
ATOM 724 O O . ILE A 1 95 ? 12.607 -4.807 -8.727 1.00 96.19 95 ILE A O 1
ATOM 728 N N . GLU A 1 96 ? 13.026 -5.137 -10.895 1.00 95.25 96 GLU A N 1
ATOM 729 C CA . GLU A 1 96 ? 14.327 -4.448 -10.894 1.00 95.25 96 GLU A CA 1
ATOM 730 C C . GLU A 1 96 ? 14.207 -2.987 -10.447 1.00 95.25 96 GLU A C 1
ATOM 732 O O . GLU A 1 96 ? 13.218 -2.320 -10.776 1.00 95.25 96 GLU A O 1
ATOM 737 N N . GLU A 1 97 ? 15.187 -2.487 -9.690 1.00 94.69 97 GLU A N 1
ATOM 738 C CA . GLU A 1 97 ? 15.238 -1.070 -9.306 1.00 94.69 97 GLU A CA 1
ATOM 739 C C . GLU A 1 97 ? 15.589 -0.189 -10.515 1.00 94.69 97 GLU A C 1
ATOM 741 O O . GLU A 1 97 ? 16.101 -0.658 -11.532 1.00 94.69 97 GLU A O 1
ATOM 746 N N . ALA A 1 98 ? 15.237 1.089 -10.428 1.00 94.12 98 ALA A N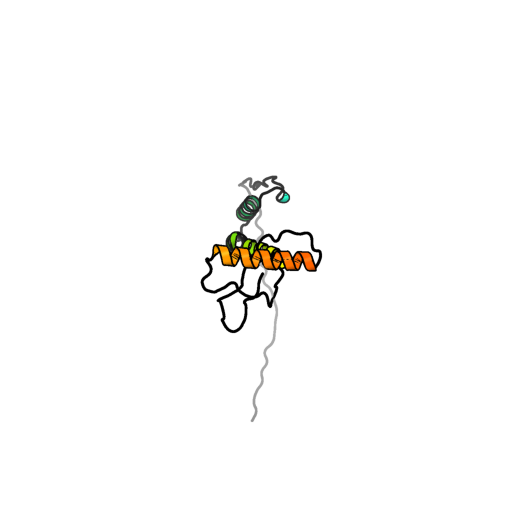 1
ATOM 747 C CA . ALA A 1 98 ? 15.710 2.085 -11.379 1.00 94.12 98 ALA 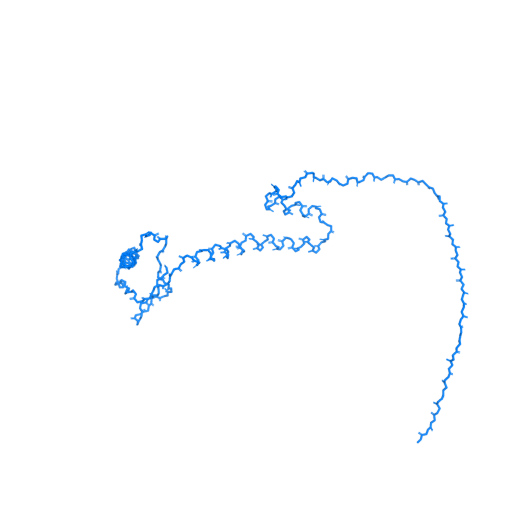A CA 1
ATOM 748 C C . ALA A 1 98 ? 17.197 2.399 -11.108 1.00 94.12 98 ALA A C 1
ATOM 750 O O . ALA A 1 98 ? 17.660 2.147 -9.994 1.00 94.12 98 ALA A O 1
ATOM 751 N N . PRO A 1 99 ? 17.939 2.957 -12.084 1.00 92.06 99 PRO A N 1
ATOM 752 C CA . PRO A 1 99 ? 19.345 3.320 -11.899 1.00 92.06 99 PRO A CA 1
ATOM 753 C C . PRO A 1 99 ? 19.554 4.228 -10.683 1.00 92.06 99 PRO A C 1
ATOM 755 O O . PRO A 1 99 ? 18.745 5.128 -10.450 1.00 92.06 99 PRO A O 1
ATOM 758 N N . ASP A 1 100 ? 20.642 4.037 -9.937 1.00 87.00 100 ASP A N 1
ATOM 759 C CA . ASP A 1 100 ? 20.896 4.782 -8.692 1.00 87.00 100 ASP A CA 1
ATOM 760 C C . ASP A 1 100 ? 20.960 6.307 -8.904 1.00 87.00 100 ASP A C 1
ATOM 762 O O . ASP A 1 100 ? 20.512 7.073 -8.049 1.00 87.00 100 ASP A O 1
ATOM 766 N N . ASP A 1 101 ? 21.407 6.737 -10.087 1.00 92.12 101 ASP A N 1
ATOM 767 C CA . ASP A 1 101 ? 21.544 8.148 -10.470 1.00 92.12 101 ASP A CA 1
ATOM 768 C C . ASP A 1 101 ? 20.217 8.819 -10.868 1.00 92.12 101 ASP A C 1
ATOM 770 O O . ASP A 1 101 ? 20.169 10.029 -11.093 1.00 92.12 101 ASP A O 1
ATOM 774 N N . SER A 1 102 ? 19.126 8.054 -10.975 1.00 93.31 102 SER A N 1
ATOM 775 C CA . SER A 1 102 ? 17.824 8.597 -11.380 1.00 93.31 102 SER A CA 1
ATOM 776 C C . SER A 1 102 ? 17.182 9.444 -10.283 1.00 93.31 102 SER A C 1
ATOM 778 O O . SER A 1 102 ? 17.333 9.190 -9.082 1.00 93.31 102 SER A O 1
ATOM 780 N N . LEU A 1 103 ? 16.412 10.453 -10.690 1.00 96.12 103 LEU A N 1
ATOM 781 C CA . LEU A 1 103 ? 15.720 11.331 -9.750 1.00 96.12 103 LEU A CA 1
ATOM 782 C C . LEU A 1 103 ? 14.615 10.567 -8.995 1.00 96.12 103 LEU A C 1
ATOM 784 O O . LEU A 1 103 ? 14.019 9.634 -9.535 1.00 96.12 103 LEU A O 1
ATOM 788 N N . PRO A 1 104 ? 14.258 10.963 -7.757 1.00 94.50 104 PRO A N 1
ATOM 789 C CA . PRO A 1 104 ? 13.193 10.298 -7.002 1.00 94.50 104 PRO A CA 1
ATOM 790 C C . PRO A 1 104 ? 11.861 10.169 -7.759 1.00 94.50 104 PRO A C 1
ATOM 792 O O . PRO A 1 104 ? 11.210 9.129 -7.665 1.00 94.50 104 PRO A O 1
ATOM 795 N N . SER A 1 105 ? 11.477 11.191 -8.530 1.00 96.31 105 SER A N 1
ATOM 796 C CA . SER A 1 105 ? 10.278 11.182 -9.378 1.00 96.31 105 SER A CA 1
ATOM 797 C C . SER A 1 105 ? 10.371 10.161 -10.514 1.00 96.31 105 SER A C 1
ATOM 799 O O . SER A 1 105 ? 9.398 9.466 -10.798 1.00 96.31 105 SER A O 1
ATOM 801 N N . GLU A 1 106 ? 11.544 10.022 -11.131 1.00 97.06 106 GLU A N 1
ATOM 802 C CA . GLU A 1 106 ? 11.796 9.054 -12.201 1.00 97.06 106 GLU A CA 1
ATOM 803 C C . GLU A 1 106 ? 11.762 7.619 -11.673 1.00 97.06 106 GLU A C 1
ATOM 805 O O . GLU A 1 106 ? 11.149 6.751 -12.293 1.00 97.06 106 GLU A O 1
ATOM 810 N N . ARG A 1 107 ? 12.346 7.375 -10.493 1.00 95.44 107 ARG A N 1
ATOM 811 C CA . ARG A 1 107 ? 12.283 6.069 -9.816 1.00 95.44 107 ARG A CA 1
ATOM 812 C C . ARG A 1 107 ? 10.853 5.656 -9.508 1.00 95.44 107 ARG A C 1
ATOM 814 O O . ARG A 1 107 ? 10.496 4.491 -9.683 1.00 95.44 107 ARG A O 1
ATOM 821 N N . GLN A 1 108 ? 10.044 6.608 -9.049 1.00 96.56 108 GLN A N 1
ATOM 822 C CA . GLN A 1 108 ? 8.638 6.370 -8.749 1.00 96.56 108 GLN A CA 1
ATOM 823 C C . GLN A 1 108 ? 7.842 6.055 -10.026 1.00 96.56 108 GLN A C 1
ATOM 825 O O . GLN A 1 108 ? 7.133 5.051 -10.083 1.00 96.56 108 GLN A O 1
ATOM 830 N N . ALA A 1 109 ? 8.025 6.846 -11.086 1.00 96.81 109 ALA A N 1
ATOM 831 C CA . ALA A 1 109 ? 7.375 6.600 -12.372 1.00 96.81 109 ALA A CA 1
ATOM 832 C C . ALA A 1 109 ? 7.806 5.262 -13.005 1.00 96.81 109 ALA A C 1
ATOM 834 O O . ALA A 1 109 ? 7.002 4.581 -13.642 1.00 96.81 109 ALA A O 1
ATOM 835 N N . ASP A 1 110 ? 9.068 4.858 -12.830 1.00 97.12 110 ASP A N 1
ATOM 836 C CA . ASP A 1 110 ? 9.566 3.565 -13.298 1.00 97.12 110 ASP A CA 1
ATOM 837 C C . ASP A 1 110 ? 8.880 2.386 -12.598 1.00 97.12 110 ASP A C 1
ATOM 839 O O . ASP A 1 110 ? 8.413 1.470 -13.282 1.00 97.12 110 ASP A O 1
ATOM 843 N N . VAL A 1 111 ? 8.770 2.410 -11.263 1.00 97.19 111 VAL A N 1
ATOM 844 C CA . VAL A 1 111 ? 8.107 1.320 -10.530 1.00 97.19 111 VAL A CA 1
ATOM 845 C C . VAL A 1 111 ? 6.614 1.254 -10.850 1.00 97.19 111 VAL A C 1
ATOM 847 O O . VAL A 1 111 ? 6.111 0.161 -11.100 1.00 97.19 111 VAL A O 1
ATOM 850 N N . GLU A 1 112 ? 5.924 2.394 -10.937 1.00 97.50 112 GLU A N 1
ATOM 851 C CA . GLU A 1 112 ? 4.509 2.450 -11.325 1.00 97.50 112 GLU A CA 1
ATOM 852 C C . GLU A 1 112 ? 4.293 1.864 -12.721 1.00 97.50 112 GLU A C 1
ATOM 854 O O . GLU A 1 112 ? 3.463 0.976 -12.902 1.00 97.50 112 GLU A O 1
ATOM 859 N N . ARG A 1 113 ? 5.115 2.268 -13.697 1.00 97.19 113 ARG A N 1
ATOM 860 C CA . ARG A 1 113 ? 5.063 1.731 -15.061 1.00 97.19 113 ARG A CA 1
ATOM 861 C C . ARG A 1 113 ? 5.315 0.223 -15.101 1.00 97.19 113 ARG A C 1
ATOM 863 O O . ARG A 1 113 ? 4.654 -0.483 -15.861 1.00 97.19 113 ARG A O 1
ATOM 870 N N . LYS A 1 114 ? 6.287 -0.281 -14.334 1.00 97.50 114 LYS A N 1
ATOM 871 C CA . LYS A 1 114 ? 6.587 -1.721 -14.257 1.00 97.50 114 LYS A CA 1
ATOM 872 C C . LYS A 1 114 ? 5.421 -2.499 -13.637 1.00 97.50 114 LYS A C 1
ATOM 874 O O . LYS A 1 114 ? 5.086 -3.563 -14.148 1.00 97.50 114 LYS A O 1
ATOM 879 N N . VAL A 1 115 ? 4.775 -1.963 -12.600 1.00 97.31 115 VAL A N 1
ATOM 880 C CA . VAL A 1 115 ? 3.582 -2.575 -11.993 1.00 97.31 115 VAL A CA 1
ATOM 881 C C . VAL A 1 115 ? 2.406 -2.587 -12.966 1.00 97.31 115 VAL A C 1
ATOM 883 O O . VAL A 1 115 ? 1.789 -3.636 -13.120 1.00 97.31 115 VAL A O 1
ATOM 886 N N . SER A 1 116 ? 2.144 -1.495 -13.692 1.00 96.62 116 SER A N 1
ATOM 887 C CA . SER A 1 116 ? 1.082 -1.472 -14.709 1.00 96.62 116 SER A CA 1
ATOM 888 C C . SER A 1 116 ? 1.273 -2.564 -15.762 1.00 96.62 116 SER A C 1
ATOM 890 O O . SER A 1 116 ? 0.344 -3.312 -16.035 1.00 96.62 116 SER A O 1
ATOM 892 N N . LYS A 1 117 ? 2.502 -2.754 -16.262 1.00 96.81 117 LYS A N 1
ATOM 893 C CA . LYS A 1 117 ? 2.806 -3.844 -17.207 1.00 96.81 117 LYS A CA 1
ATOM 894 C C . LYS A 1 117 ? 2.507 -5.229 -16.631 1.00 96.81 117 LYS A C 1
ATOM 896 O O . LYS A 1 117 ? 2.072 -6.111 -17.362 1.00 96.81 117 LYS A O 1
ATOM 901 N N . ILE A 1 118 ? 2.765 -5.446 -15.340 1.00 96.50 118 ILE A N 1
ATOM 902 C CA . ILE A 1 118 ? 2.434 -6.715 -14.681 1.00 96.50 118 ILE A CA 1
ATOM 903 C C . ILE A 1 118 ? 0.917 -6.907 -14.650 1.00 96.50 118 ILE A C 1
ATOM 905 O O . ILE A 1 118 ?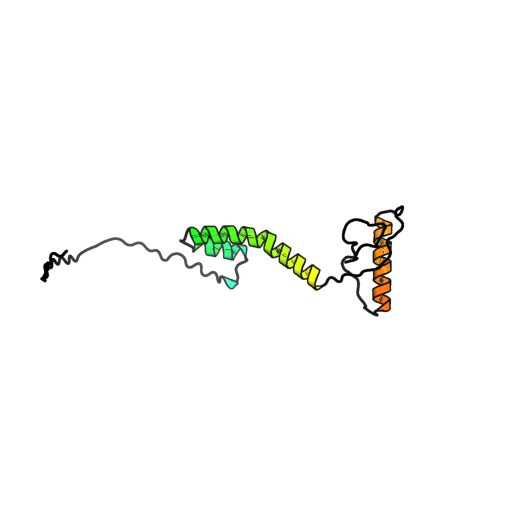 0.452 -7.992 -14.989 1.00 96.50 118 ILE A O 1
ATOM 909 N N . LEU A 1 119 ? 0.157 -5.865 -14.296 1.00 96.12 119 LEU A N 1
ATOM 910 C CA . LEU A 1 119 ? -1.309 -5.900 -14.296 1.00 96.12 119 LEU A CA 1
ATOM 911 C C . LEU A 1 119 ? -1.878 -6.179 -15.694 1.00 96.12 119 LEU A C 1
ATOM 913 O O . LEU A 1 119 ? -2.787 -7.000 -15.816 1.00 96.12 119 LEU A O 1
ATOM 917 N N . ASP A 1 120 ? -1.281 -5.603 -16.740 1.00 97.19 120 ASP A N 1
ATOM 918 C CA . ASP A 1 120 ? -1.640 -5.885 -18.135 1.00 97.19 120 ASP A CA 1
ATOM 919 C C . ASP A 1 120 ? -1.416 -7.367 -18.484 1.00 97.19 120 ASP A C 1
ATOM 921 O O . ASP A 1 120 ? -2.277 -8.014 -19.082 1.00 97.19 120 ASP A O 1
ATOM 925 N N . ILE A 1 121 ? -0.278 -7.939 -18.068 1.00 96.75 121 ILE A N 1
ATOM 926 C CA . ILE A 1 121 ? 0.056 -9.356 -18.296 1.00 96.75 121 ILE A CA 1
ATOM 927 C C . ILE A 1 121 ? -0.954 -10.277 -17.604 1.00 96.75 121 ILE A C 1
ATOM 929 O O . ILE A 1 121 ? -1.396 -11.262 -18.200 1.00 96.75 121 ILE A O 1
ATOM 933 N N . VAL A 1 122 ? -1.335 -9.963 -16.362 1.00 95.88 122 VAL A N 1
ATOM 934 C CA . VAL A 1 122 ? -2.332 -10.748 -15.616 1.00 95.88 122 VAL A CA 1
ATOM 935 C C . VAL A 1 122 ? -3.779 -10.389 -15.974 1.00 95.88 122 VAL A C 1
ATOM 937 O O . VAL A 1 122 ? -4.699 -10.973 -15.406 1.00 95.88 122 VAL A O 1
ATOM 940 N N . LYS A 1 123 ? -3.987 -9.484 -16.943 1.00 97.06 123 LYS A N 1
ATOM 941 C CA . LYS A 1 123 ? -5.297 -9.022 -17.433 1.00 97.06 123 LYS A CA 1
ATOM 942 C C . LYS A 1 123 ? -6.195 -8.473 -16.322 1.00 97.06 123 LYS A C 1
ATOM 944 O O . LYS A 1 123 ? -7.394 -8.745 -16.288 1.00 97.06 123 LYS A O 1
ATOM 949 N N . VAL A 1 124 ? -5.608 -7.720 -15.395 1.00 95.44 124 VAL A N 1
ATOM 950 C CA . VAL A 1 124 ? -6.342 -7.056 -14.316 1.00 95.44 124 VAL A CA 1
ATOM 951 C C . VAL A 1 124 ? -6.576 -5.601 -14.698 1.00 95.44 124 VAL A C 1
ATOM 953 O O . VAL A 1 124 ? -5.648 -4.797 -14.747 1.00 95.44 124 VAL A O 1
ATOM 956 N N . GLU A 1 125 ? -7.837 -5.253 -14.928 1.00 95.06 125 GLU A N 1
ATOM 957 C CA . GLU A 1 125 ? -8.261 -3.890 -15.242 1.00 95.06 125 GLU A CA 1
ATOM 958 C C . GLU A 1 125 ? -8.443 -3.078 -13.955 1.00 95.06 125 GLU A C 1
ATOM 960 O O . GLU A 1 125 ? -9.549 -2.911 -13.440 1.00 95.06 125 GLU A O 1
ATOM 965 N N . CYS A 1 126 ? -7.344 -2.583 -13.386 1.00 91.62 126 CYS A N 1
ATOM 966 C CA . CYS A 1 126 ? -7.414 -1.690 -12.236 1.00 91.62 126 CYS A CA 1
ATOM 967 C C . CYS A 1 126 ? -6.300 -0.642 -12.241 1.00 91.62 126 CYS A C 1
ATOM 969 O O . CYS A 1 126 ? -5.257 -0.798 -12.874 1.00 91.62 126 CYS A O 1
ATOM 971 N N . ARG A 1 127 ? -6.523 0.441 -11.491 1.00 93.06 127 ARG A N 1
ATOM 972 C CA . ARG A 1 127 ? -5.493 1.429 -11.174 1.00 93.06 127 ARG A CA 1
ATOM 973 C C . ARG A 1 127 ? -5.127 1.297 -9.694 1.00 93.06 127 ARG A C 1
ATOM 975 O O . ARG A 1 127 ? -5.988 1.577 -8.859 1.00 93.06 127 ARG A O 1
ATOM 982 N N . PRO A 1 128 ? -3.887 0.904 -9.353 1.00 94.75 128 PRO A N 1
ATOM 983 C CA . PRO A 1 128 ? -3.438 0.885 -7.967 1.00 94.75 128 PRO A CA 1
ATOM 984 C C . PRO A 1 128 ? -3.564 2.265 -7.319 1.00 94.75 128 PRO A C 1
ATOM 986 O O . PRO A 1 128 ? -3.261 3.282 -7.944 1.00 94.75 128 PRO A O 1
ATOM 989 N N . GLU A 1 129 ? -3.987 2.295 -6.056 1.00 94.31 129 GLU A N 1
ATOM 990 C CA . GLU A 1 129 ? -4.082 3.539 -5.284 1.00 94.31 129 GLU A CA 1
ATOM 991 C C . GLU A 1 129 ? -2.688 4.102 -4.968 1.00 94.31 129 GLU A C 1
ATOM 993 O O . GLU A 1 129 ? -2.461 5.309 -5.044 1.00 94.31 129 GLU A O 1
ATOM 998 N N . LYS A 1 130 ? -1.746 3.217 -4.619 1.00 95.00 130 LYS A N 1
ATOM 999 C CA . LYS A 1 130 ? -0.349 3.531 -4.300 1.00 95.00 130 LYS A CA 1
ATOM 1000 C C . LYS A 1 130 ? 0.543 2.394 -4.785 1.00 95.00 130 LYS A C 1
ATOM 1002 O O . LYS A 1 130 ? 0.120 1.244 -4.781 1.00 95.00 130 LYS A O 1
ATOM 1007 N N . VAL A 1 131 ? 1.770 2.732 -5.170 1.00 96.94 131 VAL A N 1
ATOM 1008 C CA . VAL A 1 131 ? 2.824 1.773 -5.520 1.00 96.94 131 VAL A CA 1
ATOM 1009 C C . VAL A 1 131 ? 4.106 2.238 -4.850 1.00 96.94 131 VAL A C 1
ATOM 1011 O O . VAL A 1 131 ? 4.563 3.348 -5.108 1.00 96.94 131 VAL A O 1
ATOM 1014 N N . LEU A 1 132 ? 4.683 1.437 -3.959 1.00 95.38 132 LEU A N 1
ATOM 1015 C CA . LEU A 1 132 ? 5.807 1.860 -3.124 1.00 95.38 132 LEU A CA 1
ATOM 1016 C C . LEU A 1 132 ? 6.853 0.754 -2.986 1.00 95.38 132 LEU A C 1
ATOM 1018 O O . LEU A 1 132 ? 6.539 -0.417 -2.790 1.00 95.38 132 LEU A O 1
ATOM 1022 N N . ARG A 1 133 ? 8.134 1.135 -3.010 1.00 95.88 133 ARG A N 1
ATOM 1023 C CA . ARG A 1 133 ? 9.240 0.236 -2.647 1.00 95.88 133 ARG A CA 1
ATOM 1024 C C . ARG A 1 133 ? 9.377 0.158 -1.131 1.00 95.88 133 ARG A C 1
ATOM 1026 O O . ARG A 1 133 ? 9.502 1.184 -0.465 1.00 95.88 133 ARG A O 1
ATOM 1033 N N . MET A 1 134 ? 9.415 -1.054 -0.586 1.00 94.56 134 MET A N 1
ATOM 1034 C CA . MET A 1 134 ? 9.535 -1.271 0.854 1.00 94.56 134 MET A CA 1
ATOM 1035 C C . MET A 1 134 ? 10.996 -1.338 1.308 1.00 94.56 134 MET A C 1
ATOM 1037 O O . MET A 1 134 ? 11.793 -2.104 0.767 1.00 94.56 134 MET A O 1
ATOM 1041 N N . GLY A 1 135 ? 11.323 -0.594 2.366 1.00 92.94 135 GLY A N 1
ATOM 1042 C CA . GLY A 1 135 ? 12.627 -0.648 3.028 1.00 92.94 135 GLY A CA 1
ATOM 1043 C C . GLY A 1 135 ? 13.736 0.153 2.336 1.00 92.94 135 GLY A C 1
ATOM 1044 O O . GLY A 1 135 ? 13.499 0.943 1.416 1.00 92.94 135 GLY A O 1
ATOM 1045 N N . LYS A 1 136 ? 14.966 -0.045 2.827 1.00 91.62 136 LYS A N 1
ATOM 1046 C CA . LYS A 1 136 ? 16.179 0.625 2.335 1.00 91.62 136 LYS A CA 1
ATOM 1047 C C . LYS A 1 136 ? 16.726 -0.083 1.085 1.00 91.62 136 LYS A C 1
ATOM 1049 O O . LYS A 1 136 ? 16.639 -1.312 1.037 1.00 91.62 136 LYS A O 1
ATOM 1054 N N . PRO A 1 137 ? 17.259 0.653 0.092 1.00 89.38 137 PRO A N 1
ATOM 1055 C CA . PRO A 1 137 ? 17.882 0.057 -1.089 1.00 89.38 137 PRO A CA 1
ATOM 1056 C C . PRO A 1 137 ? 18.978 -0.944 -0.718 1.00 89.38 137 PRO A C 1
ATOM 1058 O O . PRO A 1 137 ? 19.689 -0.754 0.272 1.00 89.38 137 PRO A O 1
ATOM 1061 N N . ASN A 1 138 ? 19.105 -2.007 -1.510 1.00 87.06 138 ASN A N 1
ATOM 1062 C CA . ASN A 1 138 ? 20.136 -3.023 -1.343 1.00 87.06 138 ASN A CA 1
ATOM 1063 C C . ASN A 1 138 ? 20.731 -3.375 -2.718 1.00 87.06 138 ASN A C 1
ATOM 1065 O O . ASN A 1 138 ? 19.981 -3.823 -3.587 1.00 87.06 138 ASN A O 1
ATOM 1069 N N . PRO A 1 139 ? 22.055 -3.236 -2.921 1.00 85.50 139 PRO A N 1
ATOM 1070 C CA . PRO A 1 139 ? 22.682 -3.524 -4.211 1.00 85.50 139 PRO A CA 1
ATOM 1071 C C . PRO A 1 139 ? 22.614 -5.008 -4.599 1.00 85.50 139 PRO A C 1
ATOM 1073 O O . PRO A 1 139 ? 22.673 -5.342 -5.776 1.00 85.50 139 PRO A O 1
ATOM 1076 N N . SER A 1 140 ? 22.476 -5.919 -3.632 1.00 90.38 140 SER A N 1
ATOM 1077 C CA . SER A 1 140 ? 22.428 -7.361 -3.895 1.00 90.38 140 SER A CA 1
ATOM 1078 C C . SER A 1 140 ? 21.040 -7.864 -4.291 1.00 90.38 140 SER A C 1
ATOM 1080 O O . SER A 1 140 ? 20.927 -8.961 -4.835 1.00 90.38 140 SER A O 1
ATOM 1082 N N . ARG A 1 141 ? 19.966 -7.124 -3.975 1.00 91.81 141 ARG A N 1
ATOM 1083 C CA . ARG A 1 141 ? 18.594 -7.575 -4.236 1.00 91.81 141 ARG A CA 1
ATOM 1084 C C . ARG A 1 141 ? 17.616 -6.403 -4.359 1.00 91.81 141 ARG A C 1
ATOM 1086 O O . ARG A 1 141 ? 17.540 -5.602 -3.427 1.00 91.81 141 ARG A O 1
ATOM 1093 N N . PRO A 1 142 ? 16.758 -6.383 -5.399 1.00 95.00 142 PRO A N 1
ATOM 1094 C CA . PRO A 1 142 ? 15.694 -5.395 -5.500 1.00 95.00 142 PRO A CA 1
ATOM 1095 C C . PRO A 1 142 ? 14.707 -5.471 -4.332 1.00 95.00 142 PRO A C 1
ATOM 1097 O O . PRO A 1 142 ? 14.307 -6.559 -3.898 1.00 95.00 142 PRO A O 1
ATOM 1100 N N . ARG A 1 143 ? 14.262 -4.307 -3.855 1.00 96.12 143 ARG A N 1
ATOM 1101 C CA . ARG A 1 143 ? 13.245 -4.218 -2.801 1.00 96.12 143 ARG A CA 1
ATOM 1102 C C . ARG A 1 143 ? 11.897 -4.793 -3.224 1.00 96.12 143 ARG A C 1
ATOM 1104 O O . ARG A 1 143 ? 11.535 -4.802 -4.399 1.00 96.12 143 ARG A O 1
ATOM 1111 N N . LEU A 1 144 ? 11.113 -5.197 -2.231 1.00 97.06 144 LEU A N 1
ATOM 1112 C CA . LEU A 1 144 ? 9.706 -5.544 -2.421 1.00 97.06 144 LEU A CA 1
ATOM 1113 C C . LEU A 1 144 ? 8.909 -4.306 -2.853 1.00 97.06 144 LEU A C 1
ATOM 1115 O O . LEU A 1 144 ? 9.227 -3.191 -2.436 1.00 97.06 144 LEU A O 1
ATOM 1119 N N . VAL A 1 145 ? 7.873 -4.511 -3.660 1.00 97.25 145 VAL A N 1
ATOM 1120 C CA . VAL A 1 145 ? 6.908 -3.479 -4.054 1.00 97.25 145 VAL A CA 1
ATOM 1121 C C . VAL A 1 145 ? 5.570 -3.797 -3.400 1.00 97.25 145 VAL A C 1
ATOM 1123 O O . VAL A 1 145 ? 5.151 -4.951 -3.441 1.00 97.25 145 VAL A O 1
ATOM 1126 N N . LYS A 1 146 ? 4.942 -2.800 -2.778 1.00 95.44 146 LYS A N 1
ATOM 1127 C CA . LYS A 1 146 ? 3.602 -2.870 -2.190 1.00 95.44 146 LYS A CA 1
ATOM 1128 C C . LYS A 1 146 ? 2.676 -1.889 -2.896 1.00 95.44 146 LYS A C 1
ATOM 1130 O O . LYS A 1 146 ? 3.152 -0.761 -3.167 1.00 95.44 146 LYS A O 1
#

Radius of gyration: 36.87 Å; chains: 1; bounding box: 66×56×97 Å

Foldseek 3Di:
DDDDDDDDDDDDDDDDDDDDDDDDDDDDDDDPPDPPPDDLVPDDPVRNLVVCLVPDPDVVVNVVSVVVCVCCVPPVVVVVVVVVVVVPDDKDFDDDFDDPPDDPVVRQVSQLVVVVVVCVVVVNPDRDPDWDFDDDDDPVGGGIID

pLDDT: mean 77.21, std 21.87, range [30.52, 97.5]

Secondary structure (DSSP, 8-state):
---------------------------------------GGGS-HHHHHHHHHHH---HHHHHHHHHHHHHIIIIIHHHHHHHHHHHT---B--PPPPPTTS-HHHHHHHHHHHHHHHHHHTT-----S---B-SS--TTSPPPB-

Organism: NCBI:txid51022

Sequence (146 aa):
MAPKVDRFGRTRAAKAISSNHQGISDLAPIQEAITSNTDPSKLSVSGLLNYVLEVNKDPNVESLLLMLSEKISREAFANYLESEIRSRSIVVTGIEEAPDDSLPSERQADVERKVSKILDIVKVECRPEKVLRMGKPNPSRPRLVK